Protein AF-A0A660SR09-F1 (afdb_monomer_lite)

Radius of gyration: 45.95 Å; chains: 1; bounding box: 98×62×97 Å

InterPro domains:
  IPR003583 Helix-hairpin-helix DNA-binding motif, class 1 [SM00278] (104-123)
  IPR003583 Helix-hairpin-helix DNA-binding motif, class 1 [SM00278] (134-153)
  IPR004509 Competence protein ComEA, helix-hairpin-helix domain [TIGR00426] (96-156)
  IPR010994 RuvA domain 2-like [SSF47781] (95-156)
  IPR051675 Endonuclease/exonuclease/phosphatase family domain-containing protein 1 [PTHR21180] (93-155)
  IPR060575 SAM-like, helix-hairpin-helix tandem [PF12836] (96-154)

Foldseek 3Di:
DPDPPPPPVVVPPPPVPDPPPVVVVVVVVCVVPHDPVRVVVVVVVVVCVVVCVVCVVVVVVVVVVVVVVVVVVVVVVVVVVVVVVVVVVVPQDFQAELLDDDLVNQCVQPPQHNQQSVQSVVCCVVVVHDPDLVCSCVGPPDDPVNSVRRVRNYDD

Secondary structure (DSSP, 8-state):
--SSSSSSSSSSSSSSS----HHHHHHHHHTTTS-HHHHHHHHHHHHHHHHHHHHHHHHHHHHHHHHHHHHHHHHHHHHHHHHHHHHHHHT--SSEETTT--HHHHHTSTT--HHHHHHHHHHHHHHTS-SSGGGGGGSTT--HHHHHHHGGGEE-

Sequence (156 aa):
MNHKIKSKNIKLRNHSAKIINIQGIVMKYLDNILTFDEQKAIFFVFLIIILGKSIYPYVIKEIKMEDKRKEVVSKDYIYNKNRKILKNVENISFPISINKADKNSLMDIPGIGEKTAGYIIQYRDKYKGFNKIEDLKKIKGIGNKKIKKISKYIIL

pLDDT: mean 82.0, std 15.35, range [45.19, 98.19]

Organism: NCBI:txid2250710

Structu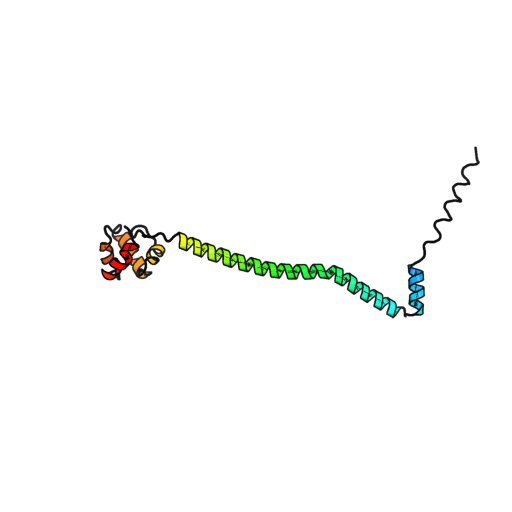re (mmCIF, N/CA/C/O backbone):
data_AF-A0A660SR09-F1
#
_entry.id   AF-A0A660SR09-F1
#
loop_
_atom_site.group_PDB
_atom_site.id
_atom_site.type_symbol
_atom_site.label_atom_id
_atom_site.label_alt_id
_atom_site.label_comp_id
_atom_site.label_asym_id
_atom_site.label_entity_id
_atom_site.label_seq_id
_atom_site.pdbx_PDB_ins_code
_atom_site.Cartn_x
_atom_site.Cartn_y
_atom_site.Cartn_z
_atom_site.occupancy
_atom_site.B_iso_or_equiv
_atom_site.auth_seq_id
_atom_site.auth_comp_id
_atom_site.auth_asym_id
_atom_site.auth_atom_id
_atom_site.pdbx_PDB_model_num
ATOM 1 N N . MET A 1 1 ? 76.704 49.188 -64.065 1.00 48.03 1 MET A N 1
ATOM 2 C CA . MET A 1 1 ? 76.214 48.200 -63.074 1.00 48.03 1 MET A CA 1
ATOM 3 C C . MET A 1 1 ? 75.132 47.301 -63.700 1.00 48.03 1 MET A C 1
ATOM 5 O O . MET A 1 1 ? 74.014 47.253 -63.220 1.00 48.03 1 MET A O 1
ATOM 9 N N . ASN A 1 2 ? 75.459 46.603 -64.800 1.00 45.66 2 ASN A N 1
ATOM 10 C CA . ASN A 1 2 ? 74.492 45.942 -65.699 1.00 45.66 2 ASN A CA 1
ATOM 11 C C . ASN A 1 2 ? 74.850 44.465 -65.975 1.00 45.66 2 ASN A C 1
ATOM 13 O O . ASN A 1 2 ? 74.816 44.007 -67.108 1.00 45.66 2 ASN A O 1
ATOM 17 N N . HIS A 1 3 ? 75.219 43.702 -64.938 1.00 50.16 3 HIS A N 1
ATOM 18 C CA . HIS A 1 3 ? 75.647 42.302 -65.115 1.00 50.16 3 HIS A CA 1
ATOM 19 C C . HIS A 1 3 ? 74.974 41.279 -64.185 1.00 50.16 3 HIS A C 1
ATOM 21 O O . HIS A 1 3 ? 75.413 40.134 -64.116 1.00 50.16 3 HIS A O 1
ATOM 27 N N . LYS A 1 4 ? 73.888 41.643 -63.484 1.00 54.31 4 LYS A N 1
ATOM 28 C CA . LYS A 1 4 ? 73.286 40.774 -62.448 1.00 54.31 4 LYS A CA 1
ATOM 29 C C . LYS A 1 4 ? 71.795 40.447 -62.592 1.00 54.31 4 LYS A C 1
ATOM 31 O O . LYS A 1 4 ? 71.228 39.877 -61.668 1.00 54.31 4 LYS A O 1
ATOM 36 N N . ILE A 1 5 ? 71.163 40.746 -63.732 1.00 53.19 5 ILE A N 1
ATOM 37 C CA . ILE A 1 5 ? 69.719 40.474 -63.928 1.00 53.19 5 ILE A CA 1
ATOM 38 C C . ILE A 1 5 ? 69.448 39.337 -64.938 1.00 53.19 5 ILE A C 1
ATOM 40 O O . ILE A 1 5 ? 68.393 38.713 -64.888 1.00 53.19 5 ILE A O 1
ATOM 44 N N . LYS A 1 6 ? 70.414 38.937 -65.781 1.00 53.28 6 LYS A N 1
ATOM 45 C CA . LYS A 1 6 ? 70.197 37.860 -66.774 1.00 53.28 6 LYS A CA 1
ATOM 46 C C . LYS A 1 6 ? 70.454 36.424 -66.289 1.00 53.28 6 LYS A C 1
ATOM 48 O O . LYS A 1 6 ? 70.079 35.494 -66.990 1.00 53.28 6 LYS A O 1
ATOM 53 N N . SER A 1 7 ? 71.018 36.207 -65.097 1.00 50.16 7 SER A N 1
ATOM 54 C CA . SER A 1 7 ? 71.317 34.848 -64.598 1.00 50.16 7 SER A CA 1
ATOM 55 C C . SER A 1 7 ? 70.263 34.253 -63.658 1.00 50.16 7 SER A C 1
ATOM 57 O O . SER A 1 7 ? 70.330 33.064 -63.352 1.00 50.16 7 SER A O 1
ATOM 59 N N . LYS A 1 8 ? 69.255 35.024 -63.224 1.00 49.16 8 LYS A N 1
ATOM 60 C CA . LYS A 1 8 ? 68.219 34.516 -62.303 1.00 49.16 8 LYS A CA 1
ATOM 61 C C . LYS A 1 8 ? 66.996 33.900 -62.996 1.00 49.16 8 LYS A C 1
ATOM 63 O O . LYS A 1 8 ? 66.256 33.171 -62.349 1.00 49.16 8 LYS A O 1
ATOM 68 N N . ASN A 1 9 ? 66.842 34.087 -64.311 1.00 47.00 9 ASN A N 1
ATOM 69 C CA . ASN A 1 9 ? 65.718 33.537 -65.086 1.00 47.00 9 ASN A CA 1
ATOM 70 C C . ASN A 1 9 ? 66.018 32.226 -65.837 1.00 47.00 9 ASN A C 1
ATOM 72 O O . ASN A 1 9 ? 65.128 31.690 -66.488 1.00 47.00 9 ASN A O 1
ATOM 76 N N . ILE A 1 10 ? 67.228 31.667 -65.726 1.00 49.44 10 ILE A N 1
ATOM 77 C CA . ILE A 1 10 ? 67.576 30.377 -66.365 1.00 49.44 10 ILE A CA 1
ATOM 78 C C . ILE A 1 10 ? 67.539 29.210 -65.359 1.00 49.44 10 ILE A C 1
ATOM 80 O O . ILE A 1 10 ? 67.440 28.052 -65.752 1.00 49.44 10 ILE A O 1
ATOM 84 N N . LYS A 1 11 ? 67.492 29.483 -64.047 1.00 47.94 11 LYS A N 1
ATOM 85 C CA . LYS A 1 11 ? 67.458 28.438 -63.004 1.00 47.94 11 LYS A CA 1
ATOM 86 C C . LYS A 1 11 ? 66.062 28.125 -62.444 1.00 47.94 11 LYS A C 1
ATOM 88 O O . LYS A 1 11 ? 65.955 27.458 -61.425 1.00 47.94 11 LYS A O 1
ATOM 93 N N . LEU A 1 12 ? 64.999 28.583 -63.110 1.00 49.12 12 LEU A N 1
ATOM 94 C CA . LEU A 1 12 ? 63.604 28.348 -62.701 1.00 49.12 12 LEU A CA 1
ATOM 95 C C . LEU A 1 12 ? 62.746 27.645 -63.766 1.00 49.12 12 LEU A C 1
ATOM 97 O O . LEU A 1 12 ? 61.549 27.486 -63.566 1.00 49.12 12 LEU A O 1
ATOM 101 N N . ARG A 1 13 ? 63.336 27.175 -64.877 1.00 49.06 13 ARG A N 1
ATOM 102 C CA . ARG A 1 13 ? 62.597 26.430 -65.919 1.00 49.06 13 ARG A CA 1
ATOM 103 C C . ARG A 1 13 ? 62.839 24.919 -65.966 1.00 49.06 13 ARG A C 1
ATOM 105 O O . ARG A 1 13 ? 62.061 24.230 -66.608 1.00 49.06 13 ARG A O 1
ATOM 112 N N . ASN A 1 14 ? 63.820 24.376 -65.238 1.00 47.69 14 ASN A N 1
ATOM 113 C CA . ASN A 1 14 ? 64.227 22.968 -65.401 1.00 47.69 14 ASN A CA 1
ATOM 114 C C . ASN A 1 14 ? 64.045 22.075 -64.156 1.00 47.69 14 ASN A C 1
ATOM 116 O O . ASN A 1 14 ? 64.665 21.019 -64.069 1.00 47.69 14 ASN A O 1
ATOM 120 N N . HIS A 1 15 ? 63.198 22.454 -63.192 1.00 45.19 15 HIS A N 1
ATOM 121 C CA . HIS A 1 15 ? 62.818 21.562 -62.075 1.00 45.19 15 HIS A CA 1
ATOM 122 C C . HIS A 1 15 ? 61.318 21.265 -61.972 1.00 45.19 15 HIS A C 1
ATOM 124 O O . HIS A 1 15 ? 60.912 20.476 -61.128 1.00 45.19 15 HIS A O 1
ATOM 130 N N . SER A 1 16 ? 60.496 21.805 -62.874 1.00 52.88 16 SER A N 1
ATOM 131 C CA . SER A 1 16 ? 59.057 21.502 -62.919 1.00 52.88 16 SER A CA 1
ATOM 132 C C . SER A 1 16 ? 58.690 20.405 -63.931 1.00 52.88 16 SER A C 1
ATOM 134 O O . SER A 1 16 ? 57.521 20.062 -64.060 1.00 52.88 16 SER A O 1
ATOM 136 N N . ALA A 1 17 ? 59.661 19.823 -64.643 1.00 55.81 17 ALA A N 1
ATOM 137 C CA . ALA A 1 17 ? 59.418 18.859 -65.719 1.00 55.81 17 ALA A CA 1
ATOM 138 C C . ALA A 1 17 ? 59.803 17.423 -65.326 1.00 55.81 17 ALA A C 1
ATOM 140 O O . ALA A 1 17 ? 60.728 16.841 -65.887 1.00 55.81 17 ALA A O 1
ATOM 141 N N . LYS A 1 18 ? 59.095 16.860 -64.341 1.00 59.12 18 LYS A N 1
ATOM 142 C CA . LYS A 1 18 ? 58.868 15.407 -64.193 1.00 59.12 18 LYS A CA 1
ATOM 143 C C . LYS A 1 18 ? 57.800 15.141 -63.128 1.00 59.12 18 LYS A C 1
ATOM 145 O O . LYS A 1 18 ? 57.986 14.346 -62.215 1.00 59.12 18 LYS A O 1
ATOM 150 N N . ILE A 1 19 ? 56.654 15.813 -63.235 1.00 55.25 19 ILE A N 1
ATOM 151 C CA . ILE A 1 19 ? 55.461 15.291 -62.568 1.00 55.25 19 ILE A CA 1
ATOM 152 C C . ILE A 1 19 ? 55.094 14.039 -63.359 1.00 55.25 19 ILE A C 1
ATOM 154 O O . ILE A 1 19 ? 54.664 14.125 -64.508 1.00 55.25 19 ILE A O 1
ATOM 158 N N . ILE A 1 20 ? 55.381 12.871 -62.790 1.00 60.81 20 ILE A N 1
ATOM 159 C CA . ILE A 1 20 ? 54.961 11.589 -63.347 1.00 60.81 20 ILE A CA 1
ATOM 160 C C . ILE A 1 20 ? 53.442 11.686 -63.511 1.00 60.81 20 ILE A C 1
ATOM 162 O O . ILE A 1 20 ? 52.724 11.864 -62.529 1.00 60.81 20 ILE A O 1
ATOM 166 N N . ASN A 1 21 ? 52.951 11.637 -64.752 1.00 69.38 21 ASN A N 1
ATOM 167 C CA . ASN A 1 21 ? 51.519 11.622 -65.030 1.00 69.38 21 ASN A CA 1
ATOM 168 C C . ASN A 1 21 ? 50.978 10.235 -64.663 1.00 69.38 21 ASN A C 1
ATOM 170 O O . ASN A 1 21 ? 50.826 9.360 -65.514 1.00 69.38 21 ASN A O 1
ATOM 174 N N . ILE A 1 22 ? 50.762 10.027 -63.366 1.00 68.69 22 ILE A N 1
ATOM 175 C CA . ILE A 1 22 ? 50.314 8.754 -62.802 1.00 68.69 22 ILE A CA 1
ATOM 176 C C . ILE A 1 22 ? 48.956 8.369 -63.401 1.00 68.69 22 ILE A C 1
ATOM 178 O O . ILE A 1 22 ? 48.773 7.207 -63.743 1.00 68.69 22 ILE A O 1
ATOM 182 N N . GLN A 1 23 ? 48.051 9.332 -63.633 1.00 71.25 23 GLN A N 1
ATOM 183 C CA . GLN A 1 23 ? 46.777 9.069 -64.315 1.00 71.25 23 GLN A CA 1
ATOM 184 C C . GLN A 1 23 ? 46.991 8.479 -65.713 1.00 71.25 23 GLN A C 1
ATOM 186 O O . GLN A 1 23 ? 46.421 7.440 -66.027 1.00 71.25 23 GLN A O 1
ATOM 191 N N . GLY A 1 24 ? 47.849 9.090 -66.534 1.00 69.88 24 GLY A N 1
ATOM 192 C CA . GLY A 1 24 ? 48.127 8.602 -67.888 1.00 69.88 24 GLY A CA 1
ATOM 193 C C . GLY A 1 24 ? 48.813 7.233 -67.920 1.00 69.88 24 GLY A C 1
ATOM 194 O O . GLY A 1 24 ? 48.525 6.421 -68.795 1.00 69.88 24 GLY A O 1
ATOM 195 N N . ILE A 1 25 ? 49.693 6.950 -66.955 1.00 73.62 25 ILE A N 1
ATOM 196 C CA . ILE A 1 25 ? 50.357 5.643 -66.839 1.00 73.62 25 ILE A CA 1
ATOM 197 C C . ILE A 1 25 ? 49.346 4.568 -66.439 1.00 73.62 25 ILE A C 1
ATOM 199 O O . ILE A 1 25 ? 49.304 3.520 -67.073 1.00 73.62 25 ILE A O 1
ATOM 203 N N . VAL A 1 26 ? 48.511 4.833 -65.434 1.00 73.00 26 VAL A N 1
ATOM 204 C CA . VAL A 1 26 ? 47.485 3.886 -64.977 1.00 73.00 26 VAL A CA 1
ATOM 205 C C . VAL A 1 26 ? 46.498 3.571 -66.102 1.00 73.00 26 VAL A C 1
ATOM 207 O O . VAL A 1 26 ? 46.259 2.396 -66.358 1.00 73.00 26 VAL A O 1
ATOM 210 N N . MET A 1 27 ? 46.016 4.579 -66.839 1.00 69.62 27 MET A N 1
ATOM 211 C CA . MET A 1 27 ? 45.130 4.358 -67.992 1.00 69.62 27 MET A CA 1
ATOM 212 C C . MET A 1 27 ? 45.797 3.491 -69.070 1.00 69.62 27 MET A C 1
ATOM 214 O O . MET A 1 27 ? 45.238 2.480 -69.475 1.00 69.62 27 MET A O 1
ATOM 218 N N . LYS A 1 28 ? 47.049 3.793 -69.444 1.00 73.31 28 LYS A N 1
ATOM 219 C CA . LYS A 1 28 ? 47.797 3.024 -70.455 1.00 73.31 28 LYS A CA 1
ATOM 220 C C . LYS A 1 28 ? 47.994 1.545 -70.084 1.00 73.31 28 LYS A C 1
ATOM 222 O O . LYS A 1 28 ? 48.038 0.697 -70.969 1.00 73.31 28 LYS A O 1
ATOM 227 N N . TYR A 1 29 ? 48.162 1.231 -68.799 1.00 71.50 29 TYR A N 1
ATOM 228 C CA . TYR A 1 29 ? 48.272 -0.157 -68.333 1.00 71.50 29 TYR A CA 1
ATOM 229 C C . TYR A 1 29 ? 46.920 -0.877 -68.320 1.00 71.50 29 TYR A C 1
ATOM 231 O O . TYR A 1 29 ? 46.871 -2.066 -68.629 1.00 71.50 29 TYR A O 1
ATOM 239 N N . LEU A 1 30 ? 45.842 -0.171 -67.977 1.00 65.38 30 LEU A N 1
ATOM 240 C CA . LEU A 1 30 ? 44.496 -0.737 -67.942 1.00 65.38 30 LEU A CA 1
ATOM 241 C C . LEU A 1 30 ? 43.957 -1.010 -69.352 1.00 65.38 30 LEU A C 1
ATOM 243 O O . LEU A 1 30 ? 43.366 -2.063 -69.565 1.00 65.38 30 LEU A O 1
ATOM 247 N N . ASP A 1 31 ? 44.248 -0.143 -70.324 1.00 72.06 31 ASP A N 1
ATOM 248 C CA . ASP A 1 31 ? 43.787 -0.284 -71.716 1.00 72.06 31 ASP A CA 1
ATOM 249 C C . ASP A 1 31 ? 44.358 -1.526 -72.430 1.00 72.06 31 ASP A C 1
ATOM 251 O O . ASP A 1 31 ? 43.764 -2.028 -73.381 1.00 72.06 31 ASP A O 1
ATOM 255 N N . ASN A 1 32 ? 45.494 -2.058 -71.961 1.00 68.12 32 ASN A N 1
ATOM 256 C CA . ASN A 1 32 ? 46.122 -3.263 -72.519 1.00 68.12 32 ASN A CA 1
ATOM 257 C C . ASN A 1 32 ? 45.446 -4.576 -72.088 1.00 68.12 32 ASN A C 1
ATOM 259 O O . ASN A 1 32 ? 45.758 -5.626 -72.648 1.00 68.12 32 ASN A O 1
ATOM 263 N N . ILE A 1 33 ? 44.591 -4.544 -71.063 1.00 75.44 33 ILE A N 1
ATOM 264 C CA . ILE A 1 33 ? 44.003 -5.744 -70.441 1.00 75.44 33 ILE A CA 1
ATOM 265 C C . ILE A 1 33 ? 42.476 -5.625 -70.335 1.00 75.44 33 ILE A C 1
ATOM 267 O O . ILE A 1 33 ? 41.793 -6.645 -70.311 1.00 75.44 33 ILE A O 1
ATOM 271 N N . LEU A 1 34 ? 41.939 -4.403 -70.279 1.00 77.31 34 LEU A N 1
ATOM 272 C CA . LEU A 1 34 ? 40.552 -4.141 -69.925 1.00 77.31 34 LEU A CA 1
ATOM 273 C C . LEU A 1 34 ? 39.941 -3.041 -70.800 1.00 77.31 34 LEU A C 1
ATOM 275 O O . LEU A 1 34 ? 40.527 -1.968 -70.976 1.00 77.31 34 LEU A O 1
ATOM 279 N N . THR A 1 35 ? 38.734 -3.280 -71.302 1.00 85.06 35 THR A N 1
ATOM 280 C CA . THR A 1 35 ? 37.996 -2.307 -72.116 1.00 85.06 35 THR A CA 1
ATOM 281 C C . THR A 1 35 ? 37.534 -1.107 -71.284 1.00 85.06 35 THR A C 1
ATOM 283 O O . THR A 1 35 ? 37.408 -1.166 -70.059 1.00 85.06 35 THR A O 1
ATOM 286 N N . PHE A 1 36 ? 37.241 0.011 -71.948 1.00 80.44 36 PHE A N 1
ATOM 287 C CA . PHE A 1 36 ? 36.809 1.244 -71.282 1.00 80.44 36 PHE A CA 1
ATOM 288 C C . PHE A 1 36 ? 35.537 1.066 -70.436 1.00 80.44 36 PHE A C 1
ATOM 290 O O . PHE A 1 36 ? 35.413 1.653 -69.358 1.00 80.44 36 PHE A O 1
ATOM 297 N N . ASP A 1 37 ? 34.603 0.233 -70.897 1.00 85.44 37 ASP A N 1
ATOM 298 C CA . ASP A 1 37 ? 33.357 -0.038 -70.181 1.00 85.44 37 ASP A CA 1
ATOM 299 C C . ASP A 1 37 ? 33.594 -0.896 -68.931 1.00 85.44 37 ASP A C 1
ATOM 301 O O . ASP A 1 37 ? 33.029 -0.622 -67.870 1.00 85.44 37 ASP A O 1
ATOM 305 N N . GLU A 1 38 ? 34.509 -1.863 -69.006 1.00 84.62 38 GLU A N 1
ATOM 306 C CA . GLU A 1 38 ? 34.932 -2.665 -67.855 1.00 84.62 38 GLU A CA 1
ATOM 307 C C . GLU A 1 38 ? 35.688 -1.817 -66.817 1.00 84.62 38 GLU A C 1
ATOM 309 O O . GLU A 1 38 ? 35.451 -1.952 -65.614 1.00 84.62 38 GLU A O 1
ATOM 314 N N . GLN A 1 39 ? 36.534 -0.874 -67.252 1.00 81.38 39 GLN A N 1
ATOM 315 C CA . GLN A 1 39 ? 37.210 0.059 -66.342 1.00 81.38 39 GLN A CA 1
ATOM 316 C C . GLN A 1 39 ? 36.191 0.926 -65.588 1.00 81.38 39 GLN A C 1
ATOM 318 O O . GLN A 1 39 ? 36.255 1.041 -64.360 1.00 81.38 39 GLN A O 1
ATOM 323 N N . LYS A 1 40 ? 35.200 1.488 -66.292 1.00 83.38 40 LYS A N 1
ATOM 324 C CA . LYS A 1 40 ? 34.105 2.254 -65.671 1.00 83.38 40 LYS A CA 1
ATOM 325 C C . LYS A 1 40 ? 33.300 1.423 -64.677 1.00 83.38 40 LYS A C 1
ATOM 327 O O . LYS A 1 40 ? 32.955 1.937 -63.611 1.00 83.38 40 LYS A O 1
ATOM 332 N N . ALA A 1 41 ? 33.021 0.160 -64.996 1.00 88.31 41 ALA A N 1
ATOM 333 C CA . ALA A 1 41 ? 32.304 -0.740 -64.099 1.00 88.31 41 ALA A CA 1
ATOM 334 C C . ALA A 1 41 ? 33.076 -0.957 -62.787 1.00 88.31 41 ALA A C 1
ATOM 336 O O . ALA A 1 41 ? 32.497 -0.854 -61.704 1.00 88.31 41 ALA A O 1
ATOM 337 N N . ILE A 1 42 ? 34.396 -1.155 -62.862 1.00 87.62 42 ILE A N 1
ATOM 338 C CA . ILE A 1 42 ? 35.257 -1.290 -61.679 1.00 87.62 42 ILE A CA 1
ATOM 339 C C . ILE A 1 42 ? 35.231 -0.011 -60.831 1.00 87.62 42 ILE A C 1
ATOM 341 O O . ILE A 1 42 ? 35.027 -0.082 -59.616 1.00 87.62 42 ILE A O 1
ATOM 345 N N . PHE A 1 43 ? 35.365 1.166 -61.450 1.00 88.12 43 PHE A N 1
ATOM 346 C CA . PHE A 1 43 ? 35.262 2.444 -60.735 1.00 88.12 43 PHE A CA 1
ATOM 347 C C . PHE A 1 43 ? 33.907 2.615 -60.036 1.00 88.12 43 PHE A C 1
ATOM 349 O O . PHE A 1 43 ? 33.862 3.090 -58.899 1.00 88.12 43 PHE A O 1
ATOM 356 N N . PHE A 1 44 ? 32.814 2.189 -60.671 1.00 93.12 44 PHE A N 1
ATOM 357 C CA . PHE A 1 44 ? 31.473 2.258 -60.093 1.00 93.12 44 PHE A CA 1
ATOM 358 C C . PHE A 1 44 ? 31.324 1.354 -58.859 1.00 93.12 44 PHE A C 1
ATOM 360 O O . PHE A 1 44 ? 30.768 1.774 -57.844 1.00 93.12 44 PHE A O 1
ATOM 367 N N . VAL A 1 45 ? 31.895 0.146 -58.886 1.00 91.94 45 VAL A N 1
ATOM 368 C CA . VAL A 1 45 ? 31.911 -0.759 -57.723 1.00 91.94 45 VAL A CA 1
ATOM 369 C C . VAL A 1 45 ? 32.722 -0.162 -56.570 1.00 91.94 45 VAL A C 1
ATOM 371 O O . VAL A 1 45 ? 32.257 -0.155 -55.428 1.00 91.94 45 VAL A O 1
ATOM 374 N N . PHE A 1 46 ? 33.902 0.401 -56.849 1.00 92.75 46 PHE A N 1
ATOM 375 C CA . PHE A 1 46 ? 34.700 1.084 -55.824 1.00 92.75 46 PHE A CA 1
ATOM 376 C C . PHE A 1 46 ? 33.963 2.277 -55.218 1.00 92.75 46 PHE A C 1
ATOM 378 O O . PHE A 1 46 ? 33.994 2.460 -53.998 1.00 92.75 46 PHE A O 1
ATOM 385 N N . LEU A 1 47 ? 33.254 3.049 -56.042 1.00 92.69 47 LEU A N 1
ATOM 386 C CA . LEU A 1 47 ? 32.428 4.161 -55.588 1.00 92.69 47 LEU A CA 1
ATOM 387 C C . LEU A 1 47 ? 31.347 3.681 -54.609 1.00 92.69 47 LEU A C 1
ATOM 389 O O . LEU A 1 47 ? 31.227 4.242 -53.522 1.00 92.69 47 LEU A O 1
ATOM 393 N N . ILE A 1 48 ? 30.625 2.603 -54.932 1.00 92.81 48 ILE A N 1
ATOM 394 C CA . ILE A 1 48 ? 29.601 2.023 -54.046 1.00 92.81 48 ILE A CA 1
ATOM 395 C C . ILE A 1 48 ? 30.211 1.546 -52.723 1.00 92.81 48 ILE A C 1
ATOM 397 O O . ILE A 1 48 ? 29.630 1.787 -51.668 1.00 92.81 48 ILE A O 1
ATOM 401 N N . ILE A 1 49 ? 31.387 0.913 -52.740 1.00 91.69 49 ILE A N 1
ATOM 402 C CA . ILE A 1 49 ? 32.055 0.440 -51.515 1.00 91.69 49 ILE A CA 1
ATOM 403 C C . ILE A 1 49 ? 32.471 1.619 -50.624 1.00 91.69 49 ILE A C 1
ATOM 405 O O . ILE A 1 49 ? 32.295 1.566 -49.404 1.00 91.69 49 ILE A O 1
ATOM 409 N N . ILE A 1 50 ? 33.013 2.688 -51.212 1.00 92.88 50 ILE A N 1
ATOM 410 C CA . ILE A 1 50 ? 33.430 3.894 -50.482 1.00 92.88 50 ILE A CA 1
ATOM 411 C C . ILE A 1 50 ? 32.210 4.606 -49.889 1.00 92.88 50 ILE A C 1
ATOM 413 O O . ILE A 1 50 ? 32.206 4.936 -48.700 1.00 92.88 50 ILE A O 1
ATOM 417 N N . LEU A 1 51 ? 31.152 4.780 -50.685 1.00 90.81 51 LEU A N 1
ATOM 418 C CA . LEU A 1 51 ? 29.891 5.371 -50.237 1.00 90.81 51 LEU A CA 1
ATOM 419 C C . LEU A 1 51 ? 29.229 4.515 -49.155 1.00 90.81 51 LEU A C 1
ATOM 421 O O . LEU A 1 51 ? 28.818 5.040 -48.123 1.00 90.81 51 LEU A O 1
ATOM 425 N N . GLY A 1 52 ? 29.211 3.194 -49.331 1.00 88.50 52 GLY A N 1
ATOM 426 C CA . GLY A 1 52 ? 28.712 2.238 -48.350 1.00 88.50 52 GLY A CA 1
ATOM 427 C C . GLY A 1 52 ? 29.439 2.369 -47.016 1.00 88.50 52 GLY A C 1
ATOM 428 O O . GLY A 1 52 ? 28.788 2.500 -45.986 1.00 88.50 52 GLY A O 1
ATOM 429 N N . LYS A 1 53 ? 30.776 2.446 -47.014 1.00 88.94 53 LYS A N 1
ATOM 430 C CA . LYS A 1 53 ? 31.565 2.672 -45.788 1.00 88.94 53 LYS A CA 1
ATOM 431 C C . LYS A 1 53 ? 31.285 4.025 -45.130 1.00 88.94 53 LYS A C 1
ATOM 433 O O . LYS A 1 53 ? 31.339 4.111 -43.906 1.00 88.94 53 LYS A O 1
ATOM 438 N N . SER A 1 54 ? 30.989 5.060 -45.915 1.00 88.62 54 SER A N 1
ATOM 439 C CA . SER A 1 54 ? 30.650 6.390 -45.401 1.00 88.62 54 SER A CA 1
ATOM 440 C C . SER A 1 54 ? 29.240 6.443 -44.799 1.00 88.62 54 SER A C 1
ATOM 442 O O . SER A 1 54 ? 29.063 7.046 -43.746 1.00 88.62 54 SER A O 1
ATOM 444 N N . ILE A 1 55 ? 28.259 5.761 -45.401 1.00 86.56 55 ILE A N 1
ATOM 445 C CA . ILE A 1 55 ? 26.842 5.762 -44.986 1.00 86.56 55 ILE A CA 1
ATOM 446 C C . ILE A 1 55 ? 26.563 4.747 -43.864 1.00 86.56 55 ILE A C 1
ATOM 448 O O . ILE A 1 55 ? 25.808 5.034 -42.934 1.00 86.56 55 ILE A O 1
ATOM 452 N N . TYR A 1 56 ? 27.205 3.577 -43.903 1.00 82.00 56 TYR A N 1
ATOM 453 C CA . TYR A 1 56 ? 27.039 2.482 -42.940 1.00 82.00 56 TYR A CA 1
ATOM 454 C C . TYR A 1 56 ? 27.080 2.897 -41.453 1.00 82.00 56 TYR A C 1
ATOM 456 O O . TYR A 1 56 ? 26.191 2.478 -40.705 1.00 82.00 56 TYR A O 1
ATOM 464 N N . PRO A 1 57 ? 28.031 3.730 -40.974 1.00 83.69 57 PRO A N 1
ATOM 465 C CA . PRO A 1 57 ? 28.060 4.122 -39.564 1.00 83.69 57 PRO A CA 1
ATOM 466 C C . PRO A 1 57 ? 26.838 4.945 -39.136 1.00 83.69 57 PRO A C 1
ATOM 468 O O . PRO A 1 57 ? 26.440 4.868 -37.972 1.00 83.69 57 PRO A O 1
ATOM 471 N N . TYR A 1 58 ? 26.224 5.702 -40.048 1.00 83.69 58 TYR A N 1
ATOM 472 C CA . TYR A 1 58 ? 25.041 6.508 -39.744 1.00 83.69 58 TYR A CA 1
ATOM 473 C C . TYR A 1 58 ? 23.799 5.627 -39.573 1.00 83.69 58 TYR A C 1
ATOM 475 O O . TYR A 1 58 ? 23.092 5.775 -38.578 1.00 83.69 58 TYR A O 1
ATOM 483 N N . VAL A 1 59 ? 23.606 4.641 -40.455 1.00 80.69 59 VAL A N 1
ATOM 484 C CA . VAL A 1 59 ? 22.479 3.690 -40.389 1.00 80.69 59 VAL A CA 1
ATOM 485 C C . VAL A 1 59 ? 22.538 2.836 -39.115 1.00 80.69 59 VAL A C 1
ATOM 487 O O . VAL A 1 59 ? 21.544 2.677 -38.410 1.00 80.69 59 VAL A O 1
ATOM 490 N N . ILE A 1 60 ? 23.721 2.330 -38.749 1.00 77.31 60 ILE A N 1
ATOM 491 C CA . ILE A 1 60 ? 23.881 1.491 -37.546 1.00 77.31 60 ILE A CA 1
ATOM 492 C C . ILE A 1 60 ? 23.703 2.292 -36.246 1.00 77.31 60 ILE A C 1
ATOM 494 O O . ILE A 1 60 ? 23.261 1.739 -35.232 1.00 77.31 60 ILE A O 1
ATOM 498 N N . LYS A 1 61 ? 24.042 3.588 -36.240 1.00 79.00 61 LYS A N 1
ATOM 499 C CA . LYS A 1 61 ? 23.869 4.450 -35.061 1.00 79.00 61 LYS A CA 1
ATOM 500 C C . LYS A 1 61 ? 22.394 4.595 -34.689 1.00 79.00 61 LYS A C 1
ATOM 502 O O . LYS A 1 61 ? 22.081 4.586 -33.502 1.00 79.00 61 LYS A O 1
ATOM 507 N N . GLU A 1 62 ? 21.514 4.696 -35.676 1.00 68.88 62 GLU A N 1
ATOM 508 C CA . GLU A 1 62 ? 20.074 4.854 -35.468 1.00 68.88 62 GLU A CA 1
ATOM 509 C C . GLU A 1 62 ? 19.445 3.581 -34.880 1.00 68.88 62 GLU A C 1
ATOM 511 O O . GLU A 1 62 ? 18.780 3.647 -33.845 1.00 68.88 62 GLU A O 1
ATOM 516 N N . ILE A 1 63 ? 19.801 2.408 -35.418 1.00 66.94 63 ILE A N 1
ATOM 517 C CA . ILE A 1 63 ? 19.328 1.101 -34.923 1.00 66.94 63 ILE A CA 1
ATOM 518 C C . ILE A 1 63 ? 19.758 0.869 -33.461 1.00 66.94 63 ILE A C 1
ATOM 520 O O . ILE A 1 63 ? 18.941 0.517 -32.611 1.00 66.94 63 ILE A O 1
ATOM 524 N N . LYS A 1 64 ? 21.026 1.147 -33.116 1.00 72.12 64 LYS A N 1
ATOM 525 C CA . LYS A 1 64 ? 21.526 0.994 -31.731 1.00 72.12 64 LYS A CA 1
ATOM 526 C C . LYS A 1 64 ? 20.896 1.980 -30.742 1.00 72.12 64 LYS A C 1
ATOM 528 O O . LYS A 1 64 ? 20.844 1.695 -29.546 1.00 72.12 64 LYS A O 1
ATOM 533 N N . MET A 1 65 ? 20.481 3.158 -31.206 1.00 64.62 65 MET A N 1
ATOM 534 C CA . MET A 1 65 ? 19.810 4.154 -30.364 1.00 64.62 65 MET A CA 1
ATOM 535 C C . MET A 1 65 ? 18.388 3.715 -30.012 1.00 64.62 65 MET A C 1
ATOM 537 O O . MET A 1 65 ? 17.935 3.976 -28.897 1.00 64.62 65 MET A O 1
ATOM 541 N N . GLU A 1 66 ? 17.695 3.034 -30.924 1.00 68.56 66 GLU A N 1
ATOM 542 C CA . GLU A 1 66 ? 16.336 2.553 -30.689 1.00 68.56 66 GLU A CA 1
ATOM 543 C C . GLU A 1 66 ? 16.285 1.390 -29.683 1.00 68.56 66 GLU A C 1
ATOM 545 O O . GLU A 1 66 ? 15.472 1.426 -28.755 1.00 68.56 66 GLU A O 1
ATOM 550 N N . ASP A 1 67 ? 17.204 0.425 -29.776 1.00 73.00 67 ASP A N 1
ATOM 551 C CA . ASP A 1 67 ? 17.306 -0.678 -28.804 1.00 73.00 67 ASP A CA 1
ATOM 552 C C . ASP A 1 67 ? 17.623 -0.172 -27.390 1.00 73.00 67 ASP A C 1
ATOM 554 O O . ASP A 1 67 ? 16.967 -0.557 -26.418 1.00 73.00 67 ASP A O 1
ATOM 558 N N . LYS A 1 68 ? 18.559 0.781 -27.268 1.00 73.81 68 LYS A N 1
ATOM 559 C CA . LYS A 1 68 ? 18.870 1.415 -25.977 1.00 73.81 68 LYS A CA 1
ATOM 560 C C . LYS A 1 68 ? 17.682 2.181 -25.399 1.00 73.81 68 LYS A C 1
ATOM 562 O O . LYS A 1 68 ? 17.479 2.155 -24.188 1.00 73.81 68 LYS A O 1
ATOM 567 N N . ARG A 1 69 ? 16.884 2.862 -26.230 1.00 74.31 69 ARG A N 1
ATOM 568 C CA . ARG A 1 69 ? 15.670 3.557 -25.763 1.00 74.31 69 ARG A CA 1
ATOM 569 C C . ARG A 1 69 ? 14.650 2.571 -25.198 1.00 74.31 69 ARG A C 1
ATOM 571 O O . ARG A 1 69 ? 14.100 2.840 -24.134 1.00 74.31 69 ARG A O 1
ATOM 578 N N . LYS A 1 70 ? 14.423 1.434 -25.862 1.00 70.50 70 LYS A N 1
ATOM 579 C CA . LYS A 1 70 ? 13.484 0.396 -25.393 1.00 70.50 70 LYS A CA 1
ATOM 580 C C . LYS A 1 70 ? 13.918 -0.193 -24.045 1.00 70.50 70 LYS A C 1
ATOM 582 O O . LYS A 1 70 ? 13.088 -0.336 -23.146 1.00 70.50 70 LYS A O 1
ATOM 587 N N . GLU A 1 71 ? 15.214 -0.444 -23.866 1.00 70.88 71 GLU A N 1
ATOM 588 C CA . GLU A 1 71 ? 15.778 -0.914 -22.594 1.00 70.88 71 GLU A CA 1
ATOM 589 C C . GLU A 1 71 ? 15.598 0.113 -21.459 1.00 70.88 71 GLU A C 1
ATOM 591 O O . GLU A 1 71 ? 15.067 -0.229 -20.399 1.00 70.88 71 GLU A O 1
ATOM 596 N N . VAL A 1 72 ? 15.960 1.382 -21.689 1.00 76.69 72 VAL A N 1
ATOM 597 C CA . VAL A 1 72 ? 15.819 2.463 -20.692 1.00 76.69 72 VAL A CA 1
ATOM 598 C C . VAL A 1 72 ? 14.354 2.660 -20.282 1.00 76.69 72 VAL A C 1
ATOM 600 O O . VAL A 1 72 ? 14.053 2.674 -19.089 1.00 76.69 72 VAL A O 1
ATOM 603 N N . VAL A 1 73 ? 13.428 2.698 -21.248 1.00 78.12 73 VAL A N 1
ATOM 604 C CA . VAL A 1 73 ? 11.984 2.848 -20.984 1.00 78.12 73 VAL A CA 1
ATOM 605 C C . VAL A 1 73 ? 11.448 1.709 -20.104 1.00 78.12 73 VAL A C 1
ATOM 607 O O . VAL A 1 73 ? 10.682 1.954 -19.168 1.00 78.12 73 VAL A O 1
ATOM 610 N N . SER A 1 74 ? 11.873 0.463 -20.346 1.00 78.56 74 SER A N 1
ATOM 611 C CA . SER A 1 74 ? 11.457 -0.682 -19.520 1.00 78.56 74 SER A CA 1
ATOM 612 C C . SER A 1 74 ? 11.955 -0.593 -18.069 1.00 78.56 74 SER A C 1
ATOM 614 O O . SER A 1 74 ? 11.220 -0.919 -17.131 1.00 78.56 74 SER A O 1
ATOM 616 N N . LYS A 1 75 ? 13.177 -0.091 -17.861 1.00 74.69 75 LYS A N 1
ATOM 617 C CA . LYS A 1 75 ? 13.802 0.028 -16.539 1.00 74.69 75 LYS A CA 1
ATOM 618 C C . LYS A 1 75 ? 13.159 1.136 -15.704 1.00 74.69 75 LYS A C 1
ATOM 620 O O . LYS A 1 75 ? 12.908 0.929 -14.513 1.00 74.69 75 LYS A O 1
ATOM 625 N N . ASP A 1 76 ? 12.802 2.252 -16.337 1.00 80.81 76 ASP A N 1
ATOM 626 C CA . ASP A 1 76 ? 12.097 3.368 -15.697 1.00 80.81 76 ASP A CA 1
ATOM 627 C C . ASP A 1 76 ? 10.704 2.958 -15.206 1.00 80.81 76 ASP A C 1
ATOM 629 O O . ASP A 1 76 ? 10.307 3.302 -14.088 1.00 80.81 76 ASP A O 1
ATOM 633 N N . TYR A 1 77 ? 9.964 2.173 -15.995 1.00 78.56 77 TYR A N 1
ATOM 634 C CA . TYR A 1 77 ? 8.662 1.646 -15.579 1.00 78.56 77 TYR A CA 1
ATOM 635 C C . TYR A 1 77 ? 8.777 0.769 -14.323 1.00 78.56 77 TYR A C 1
ATOM 637 O O . TYR A 1 77 ? 8.037 0.960 -13.352 1.00 78.56 77 TYR A O 1
ATOM 645 N N . ILE A 1 78 ? 9.732 -0.166 -14.313 1.00 80.31 78 ILE A N 1
ATOM 646 C CA . ILE A 1 78 ? 9.955 -1.077 -13.182 1.00 80.31 78 ILE A CA 1
ATOM 647 C C . ILE A 1 78 ? 10.389 -0.298 -11.933 1.00 80.31 78 ILE A C 1
ATOM 649 O O . ILE A 1 78 ? 9.847 -0.532 -10.850 1.00 80.31 78 ILE A O 1
ATOM 653 N N . TYR A 1 79 ? 11.309 0.661 -12.069 1.00 79.75 79 TYR A N 1
ATOM 654 C CA . TYR A 1 79 ? 11.777 1.488 -10.953 1.00 79.75 79 TYR A CA 1
ATOM 655 C C . TYR A 1 79 ? 10.636 2.288 -10.315 1.00 79.75 79 TYR A C 1
ATOM 657 O O . TYR A 1 79 ? 10.430 2.226 -9.100 1.00 79.75 79 TYR A O 1
ATOM 665 N N . ASN A 1 80 ? 9.845 2.989 -11.130 1.00 81.69 80 ASN A N 1
ATOM 666 C CA . ASN A 1 80 ? 8.735 3.800 -10.632 1.00 81.69 80 ASN A CA 1
ATOM 667 C C . ASN A 1 80 ? 7.638 2.943 -9.982 1.00 81.69 80 ASN A C 1
ATOM 669 O O . ASN A 1 80 ? 7.103 3.308 -8.930 1.00 81.69 80 ASN A O 1
ATOM 673 N N . LYS A 1 81 ? 7.339 1.771 -10.554 1.00 84.56 81 LYS A N 1
ATOM 674 C CA . LYS A 1 81 ? 6.394 0.807 -9.975 1.00 84.56 81 LYS A CA 1
ATOM 675 C C . LYS A 1 81 ? 6.869 0.302 -8.611 1.00 84.56 81 LYS A C 1
ATOM 677 O O . LYS A 1 81 ? 6.101 0.343 -7.650 1.00 84.56 81 LYS A O 1
ATOM 682 N N . ASN A 1 82 ? 8.132 -0.107 -8.503 1.00 81.31 82 ASN A N 1
ATOM 683 C CA . ASN A 1 82 ? 8.702 -0.604 -7.251 1.00 81.31 82 ASN A CA 1
ATOM 684 C C . ASN A 1 82 ? 8.794 0.492 -6.186 1.00 81.31 82 ASN A C 1
ATOM 686 O O . ASN A 1 82 ? 8.458 0.241 -5.034 1.00 81.31 82 ASN A O 1
ATOM 690 N N . ARG A 1 83 ? 9.141 1.729 -6.559 1.00 84.88 83 ARG A N 1
ATOM 691 C CA . ARG A 1 83 ? 9.146 2.871 -5.633 1.00 84.88 83 ARG A CA 1
ATOM 692 C C . ARG A 1 83 ? 7.760 3.146 -5.044 1.00 84.88 83 ARG A C 1
ATOM 694 O O . ARG A 1 83 ? 7.649 3.427 -3.854 1.00 84.88 83 ARG A O 1
ATOM 701 N N . LYS A 1 84 ? 6.697 3.042 -5.849 1.00 75.06 84 LYS A N 1
ATOM 702 C CA . LYS A 1 84 ? 5.311 3.183 -5.368 1.00 75.06 84 LYS A CA 1
ATOM 703 C C . LYS A 1 84 ? 4.934 2.066 -4.389 1.00 75.06 84 LYS A C 1
ATOM 705 O O . LYS A 1 84 ? 4.298 2.344 -3.378 1.00 75.06 84 LYS A O 1
ATOM 710 N N . ILE A 1 85 ? 5.353 0.831 -4.668 1.00 77.88 85 ILE A N 1
ATOM 711 C CA . ILE A 1 85 ? 5.144 -0.315 -3.771 1.00 77.88 85 ILE A CA 1
ATOM 712 C C . ILE A 1 85 ? 5.893 -0.103 -2.447 1.00 77.88 85 ILE A C 1
ATOM 714 O O . ILE A 1 85 ? 5.277 -0.199 -1.393 1.00 77.88 85 ILE A O 1
ATOM 718 N N . LEU A 1 86 ? 7.178 0.261 -2.493 1.00 76.88 86 LEU A N 1
ATOM 719 C CA . LEU A 1 86 ? 8.006 0.510 -1.305 1.00 76.88 86 LEU A CA 1
ATOM 720 C C . LEU A 1 86 ? 7.438 1.631 -0.432 1.00 76.88 86 LEU A C 1
ATOM 722 O O . LEU A 1 86 ? 7.319 1.461 0.776 1.00 76.88 86 LEU A O 1
ATOM 726 N N . LYS A 1 87 ? 6.987 2.731 -1.049 1.00 72.94 87 LYS A N 1
ATOM 727 C CA . LYS A 1 87 ? 6.332 3.823 -0.321 1.00 72.94 87 LYS A CA 1
ATOM 728 C C . LYS A 1 87 ? 5.071 3.341 0.399 1.00 72.94 87 LYS A C 1
ATOM 730 O O . LYS A 1 87 ? 4.825 3.755 1.522 1.00 72.94 87 LYS A O 1
ATOM 735 N N . ASN A 1 88 ? 4.274 2.464 -0.208 1.00 67.62 88 ASN A N 1
ATOM 736 C CA . ASN A 1 88 ? 3.090 1.922 0.459 1.00 67.62 88 ASN A CA 1
ATOM 737 C C . ASN A 1 88 ? 3.456 0.987 1.622 1.00 67.62 88 ASN A C 1
ATOM 739 O O . ASN A 1 88 ? 2.786 1.033 2.643 1.00 67.62 88 ASN A O 1
ATOM 743 N N . VAL A 1 89 ? 4.527 0.194 1.503 1.00 70.88 89 VAL A N 1
ATOM 744 C CA . VAL A 1 89 ? 5.002 -0.691 2.583 1.00 70.88 89 VAL A CA 1
ATOM 745 C C . VAL A 1 89 ? 5.553 0.107 3.772 1.00 70.88 89 VAL A C 1
ATOM 747 O O . VAL A 1 89 ? 5.254 -0.235 4.910 1.00 70.88 89 VAL A O 1
ATOM 750 N N . GLU A 1 90 ? 6.292 1.196 3.534 1.00 68.19 90 GLU A N 1
ATOM 751 C CA . GLU A 1 90 ? 6.817 2.064 4.605 1.00 68.19 90 GLU A CA 1
ATOM 752 C C . GLU A 1 90 ? 5.720 2.776 5.412 1.00 68.19 90 GLU A C 1
ATOM 754 O O . GLU A 1 90 ? 5.926 3.094 6.581 1.00 68.19 90 GLU A O 1
ATOM 759 N N . ASN A 1 91 ? 4.547 3.023 4.818 1.00 68.81 91 ASN A N 1
ATOM 760 C CA . ASN A 1 91 ? 3.451 3.719 5.500 1.00 68.81 91 ASN A CA 1
ATOM 761 C C . ASN A 1 91 ? 2.612 2.809 6.414 1.00 68.81 91 ASN A C 1
ATOM 763 O O . ASN A 1 91 ? 1.817 3.318 7.205 1.00 68.81 91 ASN A O 1
ATOM 767 N N . ILE A 1 92 ? 2.786 1.485 6.351 1.00 74.94 92 ILE A N 1
ATOM 768 C CA . ILE A 1 92 ? 2.047 0.550 7.206 1.00 74.94 92 ILE A CA 1
ATOM 769 C C . ILE A 1 92 ? 2.795 0.413 8.534 1.00 74.94 92 ILE A C 1
ATOM 771 O O . ILE A 1 92 ? 3.633 -0.468 8.727 1.00 74.94 92 ILE A O 1
ATOM 775 N N . SER A 1 93 ? 2.485 1.311 9.466 1.00 83.25 93 SER A N 1
ATOM 776 C CA . SER A 1 93 ? 2.985 1.259 10.838 1.00 83.25 93 SER A CA 1
ATOM 777 C C . SER A 1 93 ? 1.920 0.661 11.757 1.00 83.25 93 SER A C 1
ATOM 779 O O . SER A 1 93 ? 0.848 1.236 11.946 1.00 83.25 93 SER A O 1
ATOM 781 N N . PHE A 1 94 ? 2.208 -0.515 12.320 1.00 89.81 94 PHE A N 1
ATOM 782 C CA . PHE A 1 94 ? 1.393 -1.102 13.381 1.00 89.81 94 PHE A CA 1
ATOM 783 C C . PHE A 1 94 ? 1.914 -0.670 14.762 1.00 89.81 94 PHE A C 1
ATOM 785 O O . PHE A 1 94 ? 3.128 -0.578 14.949 1.00 89.81 94 PHE A O 1
ATOM 792 N N . PRO A 1 95 ? 1.030 -0.503 15.759 1.00 94.19 95 PRO A N 1
ATOM 793 C CA . PRO A 1 95 ? -0.422 -0.671 15.680 1.00 94.19 95 PRO A CA 1
ATOM 794 C C . PRO A 1 95 ? -1.141 0.539 15.054 1.00 94.19 95 PRO A C 1
ATOM 796 O O . PRO A 1 95 ? -0.721 1.682 15.201 1.00 94.19 95 PRO A O 1
ATOM 799 N N . ILE A 1 96 ? -2.267 0.283 14.388 1.00 94.75 96 ILE A N 1
ATOM 800 C CA . ILE A 1 96 ? -3.056 1.285 13.660 1.00 94.75 96 ILE A CA 1
ATOM 801 C C . ILE A 1 96 ? -4.119 1.891 14.588 1.00 94.75 96 ILE A C 1
ATOM 803 O O . ILE A 1 96 ? -4.901 1.171 15.211 1.00 94.75 96 ILE A O 1
ATOM 807 N N . SER A 1 97 ? -4.179 3.223 14.673 1.00 96.50 97 SER A N 1
ATOM 808 C CA . SER A 1 97 ? -5.190 3.931 15.477 1.00 96.50 97 SER A CA 1
ATOM 809 C C . SER A 1 97 ? -6.561 3.898 14.809 1.00 96.50 97 SER A C 1
ATOM 811 O O . SER A 1 97 ? -6.757 4.498 13.754 1.00 96.50 97 SER A O 1
ATOM 813 N N . ILE A 1 98 ? -7.546 3.255 15.439 1.00 96.56 98 ILE A N 1
ATOM 814 C CA . ILE A 1 98 ? -8.913 3.173 14.893 1.00 96.56 98 ILE A CA 1
ATOM 815 C C . ILE A 1 98 ? -9.623 4.536 14.874 1.00 96.56 98 ILE A C 1
ATOM 817 O O . ILE A 1 98 ? -10.506 4.759 14.040 1.00 96.56 98 ILE A O 1
ATOM 821 N N . ASN A 1 99 ? -9.212 5.481 15.728 1.00 97.50 99 ASN A N 1
ATOM 822 C CA . ASN A 1 99 ? -9.755 6.840 15.721 1.00 97.50 99 ASN A CA 1
ATOM 823 C C . ASN A 1 99 ? -9.101 7.766 14.689 1.00 97.50 99 ASN A C 1
ATOM 825 O O . ASN A 1 99 ? -9.666 8.816 14.401 1.00 97.50 99 ASN A O 1
ATOM 829 N N . LYS A 1 100 ? -7.948 7.410 14.111 1.00 95.56 100 LYS A N 1
ATOM 830 C CA . LYS A 1 100 ? -7.221 8.292 13.174 1.00 95.56 100 LYS A CA 1
ATOM 831 C C . LYS A 1 100 ? -7.010 7.699 11.786 1.00 95.56 100 LYS A C 1
ATOM 833 O O . LYS A 1 100 ? -6.909 8.450 10.824 1.00 95.56 100 LYS A O 1
ATOM 838 N N . ALA A 1 101 ? -6.964 6.376 11.672 1.00 95.25 101 ALA A N 1
ATOM 839 C CA . ALA A 1 101 ? -6.668 5.685 10.427 1.00 95.25 101 ALA A CA 1
ATOM 840 C C . ALA A 1 101 ? -7.669 6.018 9.317 1.00 95.25 101 ALA A C 1
ATOM 842 O O . ALA A 1 101 ? -8.877 6.168 9.553 1.00 95.25 101 ALA A O 1
ATOM 843 N N . ASP A 1 102 ? -7.154 6.106 8.096 1.00 95.06 102 ASP A N 1
ATOM 844 C CA . ASP A 1 102 ? -7.966 6.172 6.893 1.00 95.06 102 ASP A CA 1
ATOM 845 C C . ASP A 1 102 ? -8.487 4.776 6.509 1.00 95.06 102 ASP A C 1
ATOM 847 O O . ASP A 1 102 ? -8.155 3.754 7.117 1.00 95.06 102 ASP A O 1
ATOM 851 N N . LYS A 1 103 ? -9.353 4.719 5.493 1.00 95.56 103 LYS A N 1
ATOM 852 C CA . LYS A 1 103 ? -9.982 3.460 5.072 1.00 95.56 103 LYS A CA 1
ATOM 853 C C . LYS A 1 103 ? -8.950 2.417 4.628 1.00 95.56 103 LYS A C 1
ATOM 855 O O . LYS A 1 103 ? -9.140 1.242 4.929 1.00 95.56 103 LYS A O 1
ATOM 860 N N . ASN A 1 104 ? -7.884 2.842 3.950 1.00 93.56 104 ASN A N 1
ATOM 861 C CA . ASN A 1 104 ? -6.848 1.946 3.440 1.00 93.56 104 ASN A CA 1
ATOM 862 C C . ASN A 1 104 ? -6.030 1.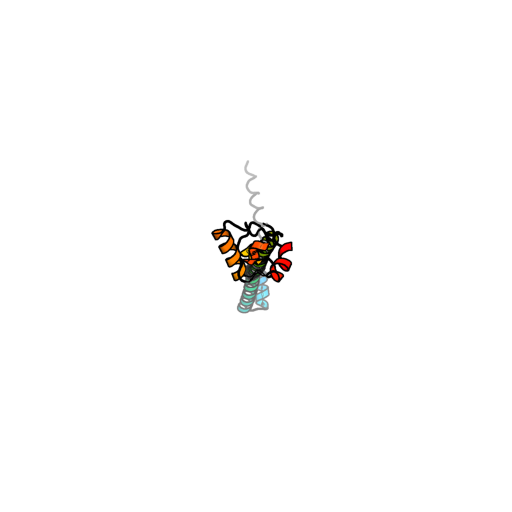346 4.587 1.00 93.56 104 ASN A C 1
ATOM 864 O O . ASN A 1 104 ? -5.954 0.127 4.684 1.00 93.56 104 ASN A O 1
ATOM 868 N N . SER A 1 105 ? -5.562 2.172 5.526 1.00 93.75 105 SER A N 1
ATOM 869 C CA . SER A 1 105 ? -4.830 1.697 6.706 1.00 93.75 105 SER A CA 1
ATOM 870 C C . SER A 1 105 ? -5.685 0.747 7.551 1.00 93.75 105 SER A C 1
ATOM 872 O O . SER A 1 105 ? -5.209 -0.262 8.062 1.00 93.75 105 SER A O 1
ATOM 874 N N . LEU A 1 106 ? -6.992 1.006 7.673 1.00 95.62 106 LEU A N 1
ATOM 875 C CA . LEU A 1 106 ? -7.899 0.069 8.345 1.00 95.62 106 LEU A CA 1
ATOM 876 C C . LEU A 1 106 ? -8.009 -1.277 7.614 1.00 95.62 106 LEU A C 1
ATOM 878 O O . LEU A 1 106 ? -8.175 -2.301 8.273 1.00 95.62 106 LEU A O 1
ATOM 882 N N . MET A 1 107 ? -7.937 -1.289 6.281 1.00 95.56 107 MET A N 1
ATOM 883 C CA . MET A 1 107 ? -7.960 -2.516 5.475 1.00 95.56 107 MET A CA 1
ATOM 884 C C . MET A 1 107 ? -6.648 -3.307 5.543 1.00 95.56 107 MET A C 1
ATOM 886 O O . MET A 1 107 ? 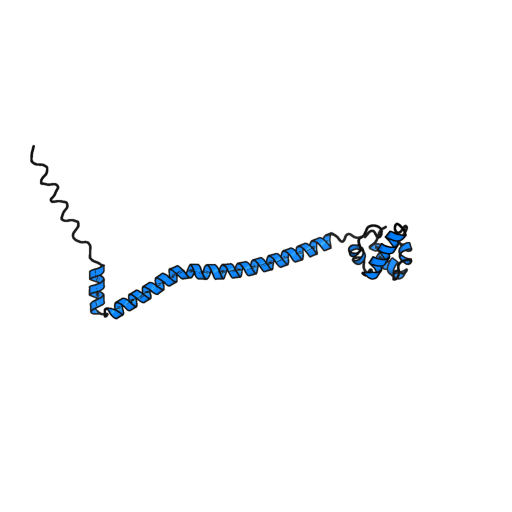-6.667 -4.510 5.286 1.00 95.56 107 MET A O 1
ATOM 890 N N . ASP A 1 108 ? -5.543 -2.678 5.948 1.00 93.88 108 ASP A N 1
ATOM 891 C CA . ASP A 1 108 ? -4.278 -3.376 6.205 1.00 93.88 108 ASP A CA 1
ATOM 892 C C . ASP A 1 108 ? -4.339 -4.241 7.477 1.00 93.88 108 ASP A C 1
ATOM 894 O O . ASP A 1 108 ? -3.537 -5.160 7.659 1.00 93.88 108 ASP A O 1
ATOM 898 N N . ILE A 1 109 ? -5.321 -4.006 8.358 1.00 94.69 109 ILE A N 1
ATOM 899 C CA . ILE A 1 109 ? -5.546 -4.830 9.550 1.00 94.69 109 ILE A CA 1
ATOM 900 C C . ILE A 1 109 ? -6.064 -6.215 9.119 1.00 94.69 109 ILE A C 1
ATOM 902 O O . ILE A 1 109 ? -7.153 -6.321 8.541 1.00 94.69 109 ILE A O 1
ATOM 906 N N . PRO A 1 110 ? -5.375 -7.317 9.478 1.00 93.31 110 PRO A N 1
ATOM 907 C CA . PRO A 1 110 ? -5.788 -8.659 9.080 1.00 93.31 110 PRO A CA 1
ATOM 908 C C . PRO A 1 110 ? -7.240 -8.982 9.469 1.00 93.31 110 PRO A C 1
ATOM 910 O O . PRO A 1 110 ? -7.608 -9.007 10.644 1.00 93.31 110 PRO A O 1
ATOM 913 N N . GLY A 1 111 ? -8.080 -9.281 8.474 1.00 93.38 111 GLY A N 1
ATOM 914 C CA . GLY A 1 111 ? -9.495 -9.618 8.678 1.00 93.38 111 GLY A CA 1
ATOM 915 C C . GLY A 1 111 ? -10.460 -8.424 8.706 1.00 93.38 111 GLY A C 1
ATOM 916 O O . GLY A 1 111 ? -11.659 -8.625 8.970 1.00 93.38 111 GLY A O 1
ATOM 917 N N . ILE A 1 112 ? -9.976 -7.215 8.412 1.00 96.12 112 ILE A N 1
ATOM 918 C CA . ILE A 1 112 ? -10.784 -6.028 8.124 1.00 96.12 112 ILE A CA 1
ATOM 919 C C . ILE A 1 112 ? -10.797 -5.806 6.610 1.00 96.12 112 ILE A C 1
ATOM 921 O O . ILE A 1 112 ? -9.801 -5.452 6.002 1.00 96.12 112 ILE A O 1
ATOM 925 N N . GLY A 1 113 ? -11.950 -6.051 5.989 1.00 96.00 113 GLY A N 1
ATOM 926 C CA . GLY A 1 113 ? -12.165 -5.748 4.574 1.00 96.00 113 GLY A CA 1
ATOM 927 C C . GLY A 1 113 ? -12.848 -4.398 4.381 1.00 96.00 113 GLY A C 1
ATOM 928 O O . GLY A 1 113 ? -13.296 -3.769 5.341 1.00 96.00 113 GLY A O 1
ATOM 929 N N . GLU A 1 114 ? -13.024 -4.006 3.123 1.00 97.00 114 GLU A N 1
ATOM 930 C CA . GLU A 1 114 ? -13.573 -2.707 2.724 1.00 97.00 114 GLU A CA 1
ATOM 931 C C . GLU A 1 114 ? -14.882 -2.325 3.439 1.00 97.00 114 GLU A C 1
ATOM 933 O O . GLU A 1 114 ? -15.018 -1.216 3.959 1.00 97.00 114 GLU A O 1
ATOM 938 N N . LYS A 1 115 ? -15.838 -3.263 3.518 1.00 97.44 115 LYS A N 1
ATOM 939 C CA . LYS A 1 115 ? -17.126 -3.048 4.199 1.00 97.44 115 LYS A CA 1
ATOM 940 C C . LYS A 1 115 ? -16.942 -2.772 5.690 1.00 97.44 115 LYS A C 1
ATOM 942 O O . LYS A 1 115 ? -17.561 -1.865 6.233 1.00 97.44 115 LYS A O 1
ATOM 947 N N . THR A 1 116 ? -16.086 -3.549 6.353 1.00 97.44 116 THR A N 1
ATOM 948 C CA . THR A 1 116 ? -15.827 -3.400 7.789 1.00 97.44 116 THR A CA 1
ATOM 949 C C . THR A 1 116 ? -15.084 -2.100 8.082 1.00 97.44 116 THR A C 1
ATOM 951 O O . THR A 1 116 ? -15.479 -1.396 9.005 1.00 97.44 116 THR A O 1
ATOM 954 N N . ALA A 1 117 ? -14.083 -1.739 7.273 1.00 97.94 117 ALA A N 1
ATOM 955 C CA . ALA A 1 117 ? -13.400 -0.449 7.372 1.00 97.94 117 ALA A CA 1
ATOM 956 C C . ALA A 1 117 ? -14.383 0.724 7.208 1.00 97.94 117 ALA A C 1
ATOM 958 O O . ALA A 1 117 ? -14.374 1.658 8.007 1.00 97.94 117 ALA A O 1
ATOM 959 N N . GLY A 1 118 ? -15.303 0.631 6.240 1.00 97.81 118 GLY A N 1
ATOM 960 C CA . GLY A 1 118 ? -16.377 1.610 6.064 1.00 97.81 118 GLY A CA 1
ATOM 961 C C . GLY A 1 118 ? -17.267 1.755 7.302 1.00 97.81 118 GLY A C 1
ATOM 962 O O . GLY A 1 118 ? -17.550 2.873 7.722 1.00 97.81 118 GLY A O 1
ATOM 963 N N . TYR A 1 119 ? -17.661 0.646 7.936 1.00 98.19 119 TYR A N 1
ATOM 964 C CA . TYR A 1 119 ? -18.450 0.700 9.169 1.00 98.19 119 TYR A CA 1
ATOM 965 C C . TYR A 1 119 ? -17.678 1.286 10.360 1.00 98.19 119 TYR A C 1
ATOM 967 O O . TYR A 1 119 ? -18.279 1.989 11.169 1.00 98.19 119 TYR A O 1
ATOM 975 N N . ILE A 1 120 ? -16.368 1.031 10.469 1.00 97.81 120 ILE A N 1
ATOM 976 C CA . ILE A 1 120 ? -15.514 1.632 11.509 1.00 97.81 120 ILE A CA 1
ATOM 977 C C . ILE A 1 120 ? -15.508 3.157 11.369 1.00 97.81 120 ILE A C 1
ATOM 979 O O . ILE A 1 120 ? -15.743 3.852 12.355 1.00 97.81 120 ILE A O 1
ATOM 983 N N . ILE A 1 121 ? -15.299 3.668 10.151 1.00 97.88 121 ILE A N 1
ATOM 984 C CA . ILE A 1 121 ? -15.299 5.112 9.871 1.00 97.88 121 ILE A CA 1
ATOM 985 C C . ILE A 1 121 ? -16.670 5.717 10.182 1.00 97.88 121 ILE A C 1
ATOM 987 O O . ILE A 1 121 ? -16.752 6.668 10.948 1.00 97.88 121 ILE A O 1
ATOM 991 N N . GLN A 1 122 ? -17.756 5.112 9.689 1.00 97.50 122 GLN A N 1
ATOM 992 C CA . GLN A 1 122 ? -19.115 5.599 9.960 1.00 97.50 122 GLN A CA 1
ATOM 993 C C . GLN A 1 122 ? -19.424 5.670 11.459 1.00 97.50 122 GLN A C 1
ATOM 995 O O . GLN A 1 122 ? -20.029 6.634 11.926 1.00 97.50 122 GLN A O 1
ATOM 1000 N N . TYR A 1 123 ? -19.021 4.652 12.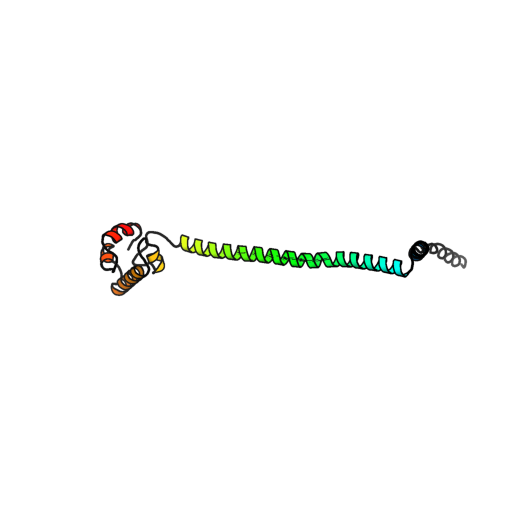224 1.00 98.06 123 TYR A N 1
ATOM 1001 C CA . TYR A 1 123 ? -19.200 4.658 13.671 1.00 98.06 123 TYR A CA 1
ATOM 1002 C C . TYR A 1 123 ? -18.366 5.762 14.327 1.00 98.06 123 TYR A C 1
ATOM 1004 O O . TYR A 1 123 ? -18.899 6.520 15.135 1.00 98.06 123 TYR A O 1
ATOM 1012 N N . ARG A 1 124 ? -17.083 5.887 13.966 1.00 97.06 124 ARG A N 1
ATOM 1013 C CA . ARG A 1 124 ? -16.201 6.941 14.484 1.00 97.06 124 ARG A CA 1
ATOM 1014 C C . ARG A 1 124 ? -16.788 8.326 14.236 1.00 97.06 124 ARG A C 1
ATOM 1016 O O . ARG A 1 124 ? -16.850 9.120 15.167 1.00 97.06 124 ARG A O 1
ATOM 1023 N N . ASP A 1 125 ? -17.247 8.593 13.022 1.00 96.88 125 ASP A N 1
ATOM 1024 C CA . ASP A 1 125 ? -17.750 9.911 12.641 1.00 96.88 125 ASP A CA 1
ATOM 1025 C C . ASP A 1 125 ? -19.067 10.226 13.368 1.00 96.88 125 ASP A C 1
ATOM 1027 O O . ASP A 1 125 ? -19.274 11.341 13.843 1.00 96.88 125 ASP A O 1
ATOM 1031 N N . LYS A 1 126 ? -19.935 9.221 13.545 1.00 97.25 126 LYS A N 1
ATOM 1032 C CA . LYS A 1 126 ? -21.218 9.370 14.246 1.00 97.25 126 LYS A CA 1
ATOM 1033 C C . LYS A 1 126 ? -21.074 9.528 15.762 1.00 97.25 126 LYS A C 1
ATOM 1035 O O . LYS A 1 126 ? -21.837 10.274 16.371 1.00 97.25 126 LYS A O 1
ATOM 1040 N N . TYR A 1 127 ? -20.139 8.809 16.378 1.00 95.38 127 TYR A N 1
ATOM 1041 C CA . TYR A 1 127 ? -20.000 8.721 17.839 1.00 95.38 127 TYR A CA 1
ATOM 1042 C C . TYR A 1 127 ? -18.760 9.443 18.382 1.00 95.38 127 TYR A C 1
ATOM 1044 O O . TYR A 1 127 ? -18.448 9.305 19.562 1.00 95.38 127 TYR A O 1
ATOM 1052 N N . LYS A 1 128 ? -18.078 10.237 17.542 1.00 94.19 128 LYS A N 1
ATOM 1053 C CA . LYS A 1 128 ? -16.817 10.934 17.854 1.00 94.19 128 LYS A CA 1
ATOM 1054 C C . LYS A 1 128 ? -15.684 9.992 18.292 1.00 94.19 128 LYS A C 1
ATOM 1056 O O . LYS A 1 128 ? -14.826 10.372 19.083 1.00 94.19 128 LYS A O 1
ATOM 1061 N N . GLY A 1 129 ? -15.670 8.778 17.748 1.00 95.12 129 GLY A N 1
ATOM 1062 C CA . GLY A 1 129 ? -14.638 7.772 17.988 1.00 95.12 129 GLY A CA 1
ATOM 1063 C C . GLY A 1 129 ? -15.035 6.620 18.906 1.00 95.12 129 GLY A C 1
ATOM 1064 O O . GLY A 1 129 ? -16.201 6.397 19.237 1.00 95.12 129 GLY A O 1
ATOM 1065 N N . PHE A 1 130 ? -14.021 5.837 19.253 1.00 97.69 130 PHE A N 1
ATOM 1066 C CA . PHE A 1 130 ? -14.064 4.685 20.141 1.00 97.69 130 PHE A CA 1
ATOM 1067 C C . PHE A 1 130 ? -13.356 5.047 21.445 1.00 97.69 130 PHE A C 1
ATOM 1069 O O . PHE A 1 130 ? -12.225 5.534 21.419 1.00 97.69 130 PHE A O 1
ATOM 1076 N N . ASN A 1 131 ? -13.996 4.760 22.579 1.00 96.44 131 ASN A N 1
ATOM 1077 C CA . ASN A 1 131 ? -13.407 5.000 23.901 1.00 96.44 131 ASN A CA 1
ATOM 1078 C C . ASN A 1 131 ? -12.598 3.795 24.389 1.00 96.44 131 ASN A C 1
ATOM 1080 O O . ASN A 1 131 ? -11.714 3.928 25.229 1.00 96.44 131 ASN A O 1
ATOM 1084 N N . LYS A 1 132 ? -12.926 2.603 23.884 1.00 96.12 132 LYS A N 1
ATOM 1085 C CA . LYS A 1 132 ? -12.257 1.340 24.204 1.00 96.12 132 LYS A CA 1
ATOM 1086 C C . LYS A 1 132 ? -12.343 0.369 23.035 1.00 96.12 132 LYS A C 1
ATOM 1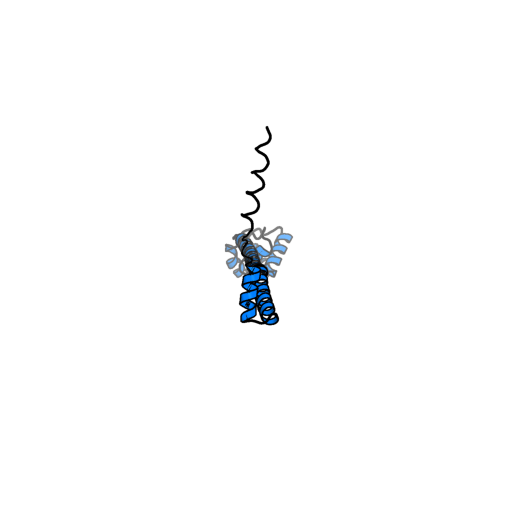088 O O . LYS A 1 132 ? -13.257 0.454 22.216 1.00 96.12 132 LYS A O 1
ATOM 1093 N N . ILE A 1 133 ? -11.423 -0.591 22.973 1.00 95.50 133 ILE A N 1
ATOM 1094 C CA . ILE A 1 133 ? -11.363 -1.572 21.877 1.00 95.50 133 ILE A CA 1
ATOM 1095 C C . ILE A 1 133 ? -12.663 -2.391 21.792 1.00 95.50 133 ILE A C 1
ATOM 1097 O O . ILE A 1 133 ? -13.108 -2.755 20.702 1.00 95.50 133 ILE A O 1
ATOM 1101 N N . GLU A 1 134 ? -13.332 -2.642 22.917 1.00 95.25 134 GLU A N 1
ATOM 1102 C CA . GLU A 1 134 ? -14.586 -3.398 22.969 1.00 95.25 134 GLU A CA 1
ATOM 1103 C C . GLU A 1 134 ? -15.742 -2.700 22.246 1.00 95.25 134 GLU A C 1
ATOM 1105 O O . GLU A 1 134 ? -16.689 -3.380 21.844 1.00 95.25 134 GLU A O 1
ATOM 1110 N N . ASP A 1 135 ? -15.676 -1.379 22.042 1.00 95.94 135 ASP A N 1
ATOM 1111 C CA . ASP A 1 135 ? -16.688 -0.646 21.277 1.00 95.94 135 ASP A CA 1
ATOM 1112 C C . ASP A 1 135 ? -16.750 -1.120 19.817 1.00 95.94 135 ASP A C 1
ATOM 1114 O O . ASP A 1 135 ? -17.808 -1.034 19.191 1.00 95.94 135 ASP A O 1
ATOM 1118 N N . LEU A 1 136 ? -15.681 -1.740 19.297 1.00 96.44 136 LEU A N 1
ATOM 1119 C CA . LEU A 1 136 ? -15.680 -2.361 17.971 1.00 96.44 136 LEU A CA 1
ATOM 1120 C C . LEU A 1 136 ? -16.721 -3.481 17.823 1.00 96.44 136 LEU A C 1
ATOM 1122 O O . LEU A 1 136 ? -17.092 -3.800 16.697 1.00 96.44 136 LEU A O 1
ATOM 1126 N N . LYS A 1 137 ? -17.261 -4.052 18.912 1.00 96.25 137 LYS A N 1
ATOM 1127 C CA . LYS A 1 137 ? -18.374 -5.027 18.836 1.00 96.25 137 LYS A CA 1
ATOM 1128 C C . LYS A 1 137 ? -19.654 -4.432 18.248 1.00 96.25 137 LYS A C 1
ATOM 1130 O O . LYS A 1 137 ? -20.519 -5.177 17.800 1.00 96.25 137 LYS A O 1
ATOM 1135 N N . LYS A 1 138 ? -19.784 -3.102 18.256 1.00 95.88 138 LYS A N 1
ATOM 1136 C CA . LYS A 1 138 ? -20.918 -2.377 17.664 1.00 95.88 138 LYS A CA 1
ATOM 1137 C C . LYS A 1 138 ? -20.827 -2.321 16.133 1.00 95.88 138 LYS A C 1
ATOM 1139 O O . LYS A 1 138 ? -21.789 -1.941 15.473 1.00 95.88 1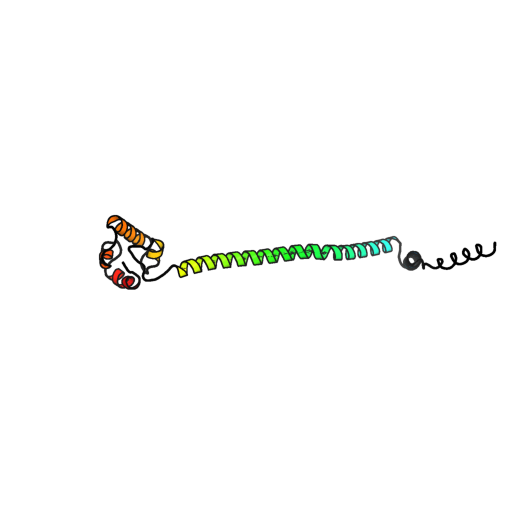38 LYS A O 1
ATOM 1144 N N . ILE A 1 139 ? -19.688 -2.715 15.560 1.00 97.00 139 ILE A N 1
ATOM 1145 C CA . ILE A 1 139 ? -19.447 -2.737 14.120 1.00 97.00 139 ILE A CA 1
ATOM 1146 C C . ILE A 1 139 ? -19.921 -4.062 13.526 1.00 97.00 139 ILE A C 1
ATOM 1148 O O . ILE A 1 139 ? -19.482 -5.146 13.923 1.00 97.00 139 ILE A O 1
ATOM 1152 N N . LYS A 1 140 ? -20.777 -3.989 12.500 1.00 94.19 140 LYS A N 1
ATOM 1153 C CA . LYS A 1 140 ? -21.261 -5.175 11.785 1.00 94.19 140 LYS A CA 1
ATOM 1154 C C . LYS A 1 140 ? -20.083 -5.985 11.226 1.00 94.19 140 LYS A C 1
ATOM 1156 O O . LYS A 1 140 ? -19.267 -5.485 10.453 1.00 94.19 140 LYS A O 1
ATOM 1161 N N . GLY A 1 141 ? -20.014 -7.263 11.602 1.00 92.94 141 GLY A N 1
ATOM 1162 C CA . GLY A 1 141 ? -18.943 -8.176 11.184 1.00 92.94 141 GLY A CA 1
ATOM 1163 C C . GLY A 1 141 ? -17.699 -8.178 12.083 1.00 92.94 141 GLY A C 1
ATOM 1164 O O . GLY A 1 141 ? -16.722 -8.861 11.750 1.00 92.94 141 GLY A O 1
ATOM 1165 N N . ILE A 1 142 ? -17.726 -7.470 13.219 1.00 96.06 142 ILE A N 1
ATOM 1166 C CA . ILE A 1 142 ? -16.715 -7.559 14.277 1.00 96.06 142 ILE A CA 1
ATOM 1167 C C . ILE A 1 142 ? -17.352 -8.133 15.549 1.00 96.06 142 ILE A C 1
ATOM 1169 O O . ILE A 1 142 ? -18.087 -7.467 16.263 1.00 96.06 142 ILE A O 1
ATOM 1173 N N . GLY A 1 143 ? -17.042 -9.396 15.847 1.00 94.88 143 GLY A N 1
ATOM 1174 C CA . GLY A 1 143 ? -17.406 -10.046 17.111 1.00 94.88 143 GLY A CA 1
ATOM 1175 C C . GLY A 1 143 ? -16.189 -10.314 17.999 1.00 94.88 143 GLY A C 1
ATOM 1176 O O . GLY A 1 143 ? -15.048 -10.087 17.593 1.00 94.88 143 GLY A O 1
ATOM 1177 N N . ASN A 1 144 ? -16.417 -10.901 19.180 1.00 95.44 144 ASN A N 1
ATOM 1178 C CA . ASN A 1 144 ? -15.367 -11.233 20.160 1.00 95.44 144 ASN A CA 1
ATOM 1179 C C . ASN A 1 144 ? -14.164 -11.966 19.540 1.00 95.44 144 ASN A C 1
ATOM 1181 O O . ASN A 1 144 ? -13.016 -11.629 19.819 1.00 95.44 144 ASN A O 1
ATOM 1185 N N . LYS A 1 145 ? -14.424 -12.950 18.665 1.00 94.44 145 LYS A N 1
ATOM 1186 C CA . LYS A 1 145 ? -13.370 -13.717 17.982 1.00 94.44 145 LYS A CA 1
ATOM 1187 C C . LYS A 1 145 ? -12.487 -12.832 17.101 1.00 94.44 145 LYS A C 1
ATOM 1189 O O . LYS A 1 145 ? -11.282 -13.046 17.052 1.00 94.44 145 LYS A O 1
ATOM 1194 N N . LYS A 1 146 ? -13.077 -11.858 16.401 1.00 95.25 146 LYS A N 1
ATOM 1195 C CA . LYS A 1 146 ? -12.333 -10.960 15.512 1.00 95.25 146 LYS A CA 1
ATOM 1196 C C . LYS A 1 146 ? -11.538 -9.938 16.321 1.00 95.25 146 LYS A C 1
ATOM 1198 O O . LYS A 1 146 ? -10.359 -9.779 16.045 1.00 95.25 146 LYS A O 1
ATOM 1203 N N . ILE A 1 147 ? -12.124 -9.364 17.375 1.00 96.06 147 ILE A N 1
ATOM 1204 C CA . ILE A 1 147 ? -11.426 -8.440 18.288 1.00 96.06 147 ILE A CA 1
ATOM 1205 C C . ILE A 1 147 ? -10.164 -9.081 18.868 1.00 96.06 147 ILE A C 1
ATOM 1207 O O . ILE A 1 147 ? -9.096 -8.493 18.766 1.00 96.06 147 ILE A O 1
ATOM 1211 N N . LYS A 1 148 ? -10.253 -10.319 19.374 1.00 95.31 148 LYS A N 1
ATOM 1212 C CA . LYS A 1 148 ? -9.079 -11.050 19.886 1.00 95.31 148 LYS A CA 1
ATOM 1213 C C . LYS A 1 148 ? -7.966 -11.230 18.846 1.00 95.31 148 LYS A C 1
ATOM 1215 O O . LYS A 1 148 ? -6.801 -11.288 19.212 1.00 95.31 148 LYS A O 1
ATOM 1220 N N . LYS A 1 149 ? -8.313 -11.362 17.560 1.00 94.25 149 LYS A N 1
ATOM 1221 C CA . LYS A 1 149 ? -7.329 -11.519 16.477 1.00 94.25 149 LYS A CA 1
ATOM 1222 C C . LYS A 1 149 ? -6.677 -10.195 16.090 1.00 94.25 149 LYS A C 1
ATOM 1224 O O . LYS A 1 149 ? -5.493 -10.192 15.764 1.00 94.25 149 LYS A O 1
ATOM 1229 N N . ILE A 1 150 ? -7.445 -9.104 16.111 1.00 95.50 150 ILE A N 1
ATOM 1230 C CA . ILE A 1 150 ? -6.979 -7.800 15.631 1.00 95.50 150 ILE A CA 1
ATOM 1231 C C . ILE A 1 150 ? -6.405 -6.902 16.725 1.00 95.50 150 ILE A C 1
ATOM 1233 O O . ILE A 1 150 ? -5.715 -5.951 16.389 1.00 95.50 150 ILE A O 1
ATOM 1237 N N . SER A 1 151 ? -6.640 -7.197 18.008 1.00 93.25 151 SER A N 1
ATOM 1238 C CA . SER A 1 151 ? -6.245 -6.339 19.138 1.00 93.25 151 SER A CA 1
ATOM 1239 C C . SER A 1 151 ? -4.754 -5.997 19.165 1.00 93.25 151 SER A C 1
ATOM 1241 O O . SER A 1 151 ? -4.397 -4.902 19.568 1.00 93.25 151 SER A O 1
ATOM 1243 N N . LYS A 1 152 ? -3.885 -6.898 18.691 1.00 95.38 152 LYS A N 1
ATOM 1244 C CA . LYS A 1 152 ? -2.433 -6.663 18.583 1.00 95.38 152 LYS A CA 1
ATOM 1245 C C . LYS A 1 152 ? -2.018 -5.709 17.453 1.00 95.38 152 LYS A C 1
ATOM 1247 O O . LYS A 1 152 ? -0.872 -5.286 17.412 1.00 95.38 152 LYS A O 1
ATOM 1252 N N . TYR A 1 153 ? -2.924 -5.411 16.526 1.00 96.00 153 TYR A N 1
ATOM 1253 C CA . TYR A 1 153 ? -2.681 -4.552 15.365 1.00 96.00 153 TYR A CA 1
ATOM 1254 C C . TYR A 1 153 ? -3.333 -3.178 15.506 1.00 96.00 153 TYR A C 1
ATOM 1256 O O . TYR A 1 153 ? -3.220 -2.371 14.588 1.00 96.00 153 TYR A O 1
ATOM 1264 N N . ILE A 1 154 ? -4.038 -2.911 16.609 1.00 96.00 154 ILE A N 1
ATOM 1265 C CA . ILE A 1 154 ? -4.826 -1.691 16.771 1.00 96.00 154 ILE A CA 1
ATOM 1266 C C . ILE A 1 154 ? -4.536 -0.988 18.088 1.00 96.00 154 ILE A C 1
ATOM 1268 O O . ILE A 1 154 ? -4.240 -1.618 19.100 1.00 96.00 154 ILE A O 1
ATOM 1272 N N . ILE A 1 155 ? -4.686 0.328 18.060 1.00 96.50 155 ILE A N 1
ATOM 1273 C CA . ILE A 1 155 ? -4.736 1.211 19.228 1.00 96.50 155 ILE A CA 1
ATOM 1274 C C . ILE A 1 155 ? -5.930 2.156 19.074 1.00 96.50 155 ILE A C 1
ATOM 1276 O O . ILE A 1 155 ? -6.568 2.190 18.016 1.00 96.50 155 ILE A O 1
ATOM 1280 N N . LEU A 1 156 ? -6.257 2.900 20.130 1.00 95.06 156 LEU A N 1
ATOM 1281 C CA . LEU A 1 156 ? -7.267 3.955 20.066 1.00 95.06 156 LEU A CA 1
ATOM 1282 C C . LEU A 1 156 ? -6.731 5.165 19.305 1.00 95.06 156 LEU A C 1
ATOM 1284 O O . LEU A 1 156 ? -5.572 5.572 19.510 1.00 95.06 156 LEU A O 1
#